Protein AF-A0A2V6LER0-F1 (afdb_monomer_lite)

Radius of gyration: 17.85 Å; chains: 1; bounding box: 33×56×35 Å

Foldseek 3Di:
DDLVVVLVCLVVDEAPPKQKDKDADDDKDWDKDDDPLQPPDIDIAIDRQKIKIWTAHNVGHIDIDIDGDPSRVSVVQSSCVVVVHHRLNRDDPVSVVVCVVVVVVSVVVVVVVVVVVVVVVVVVVD

Structure (mmCIF, N/CA/C/O backbone):
data_AF-A0A2V6LER0-F1
#
_entry.id   AF-A0A2V6LER0-F1
#
loop_
_atom_site.group_PDB
_atom_site.id
_atom_site.type_symbol
_atom_site.label_atom_id
_atom_site.label_alt_id
_atom_site.label_comp_id
_atom_site.label_asym_id
_atom_site.label_entity_id
_atom_site.label_seq_id
_atom_site.pdbx_PDB_ins_code
_atom_site.Cartn_x
_atom_site.Cartn_y
_atom_site.Cartn_z
_atom_site.occ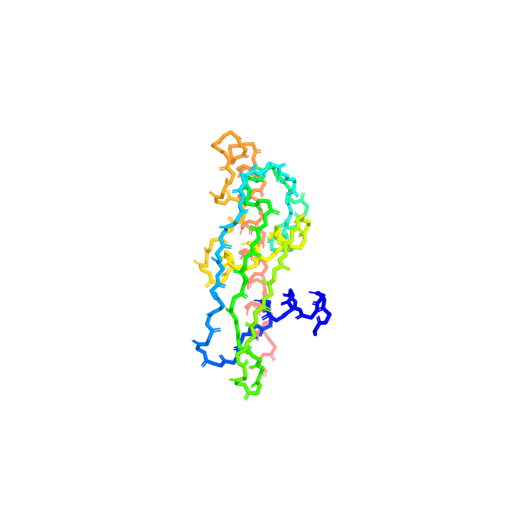upancy
_atom_site.B_iso_or_equiv
_atom_site.auth_seq_id
_atom_site.auth_comp_id
_atom_site.auth_asym_id
_atom_site.auth_atom_id
_atom_site.pdbx_PDB_model_num
ATOM 1 N N . MET A 1 1 ? -6.890 -7.241 20.096 1.00 52.53 1 MET A N 1
ATOM 2 C CA . MET A 1 1 ? -6.056 -7.889 19.063 1.00 52.53 1 MET A CA 1
ATOM 3 C C . MET A 1 1 ? -4.749 -7.115 18.935 1.00 52.53 1 MET A C 1
ATOM 5 O O . MET A 1 1 ? -4.824 -5.898 18.804 1.00 52.53 1 MET A O 1
ATOM 9 N N . PRO A 1 2 ? -3.575 -7.758 19.035 1.00 58.75 2 PRO A N 1
ATOM 10 C CA . PRO A 1 2 ? -2.290 -7.122 18.735 1.00 58.75 2 PRO A CA 1
ATOM 11 C C . PRO A 1 2 ? -2.207 -6.697 17.259 1.00 58.75 2 PRO A C 1
ATOM 13 O O . PRO A 1 2 ? -2.800 -7.349 16.401 1.00 58.75 2 PRO A O 1
ATOM 16 N N . GLN A 1 3 ? -1.468 -5.628 16.957 1.00 58.44 3 GLN A N 1
ATOM 17 C CA . GLN A 1 3 ? -1.351 -5.070 15.599 1.00 58.44 3 GLN A CA 1
ATOM 18 C C . GLN A 1 3 ? -0.755 -6.076 14.593 1.00 58.44 3 GLN A C 1
ATOM 20 O O . GLN A 1 3 ? -1.212 -6.155 13.456 1.00 58.44 3 GLN A O 1
ATOM 25 N N . ASP A 1 4 ? 0.178 -6.919 15.041 1.00 59.00 4 ASP A N 1
ATOM 26 C CA . ASP A 1 4 ? 0.822 -7.954 14.218 1.00 59.00 4 ASP A CA 1
ATOM 27 C C . ASP A 1 4 ? -0.157 -9.049 13.766 1.00 59.00 4 ASP A C 1
ATOM 29 O O . ASP A 1 4 ? -0.044 -9.595 12.669 1.00 59.00 4 ASP A O 1
ATOM 33 N N . VAL A 1 5 ? -1.156 -9.350 14.603 1.00 57.28 5 VAL A N 1
ATOM 34 C CA . VAL A 1 5 ? -2.199 -10.341 14.296 1.00 57.28 5 VAL A CA 1
ATOM 35 C C . VAL A 1 5 ? -3.127 -9.814 13.205 1.00 57.28 5 VAL A C 1
ATOM 37 O O . VAL A 1 5 ? -3.572 -10.583 12.360 1.00 57.28 5 VAL A O 1
ATOM 40 N N . LEU A 1 6 ? -3.379 -8.501 13.174 1.00 65.75 6 LEU A N 1
ATOM 41 C CA . LEU A 1 6 ? -4.215 -7.890 12.145 1.00 65.75 6 LEU A CA 1
ATOM 42 C C . LEU A 1 6 ? -3.566 -8.022 10.765 1.00 65.75 6 LEU A C 1
ATOM 44 O O . LEU A 1 6 ? -4.206 -8.535 9.857 1.00 65.75 6 LEU A O 1
ATOM 48 N N . ILE A 1 7 ? -2.301 -7.616 10.621 1.00 69.19 7 ILE A N 1
ATOM 49 C CA . ILE A 1 7 ? -1.572 -7.717 9.344 1.00 69.19 7 ILE A CA 1
ATOM 50 C C . ILE A 1 7 ? -1.490 -9.168 8.875 1.00 69.19 7 ILE A C 1
ATOM 52 O O . ILE A 1 7 ? -1.731 -9.458 7.706 1.00 69.19 7 ILE A O 1
ATOM 56 N N . ARG A 1 8 ? -1.238 -10.096 9.802 1.00 63.34 8 ARG A N 1
ATOM 57 C CA . ARG A 1 8 ? -1.236 -11.520 9.486 1.00 63.34 8 ARG A CA 1
ATOM 58 C C . ARG A 1 8 ? -2.595 -12.016 8.985 1.00 63.34 8 ARG A C 1
ATOM 60 O O . ARG A 1 8 ? -2.619 -12.774 8.027 1.00 63.34 8 ARG A O 1
ATOM 67 N N . ASN A 1 9 ? -3.709 -11.548 9.546 1.00 67.75 9 ASN A N 1
ATOM 68 C CA . ASN A 1 9 ? -5.046 -11.907 9.059 1.00 67.75 9 ASN A CA 1
ATOM 69 C C . ASN A 1 9 ? -5.328 -11.375 7.644 1.00 67.75 9 ASN A C 1
ATOM 71 O O . ASN A 1 9 ? -6.031 -12.033 6.884 1.00 67.75 9 ASN A O 1
ATOM 75 N N . PHE A 1 10 ? -4.768 -10.225 7.252 1.00 70.12 10 PHE A N 1
ATOM 76 C CA . PHE A 1 10 ? -4.872 -9.787 5.856 1.00 70.12 10 PHE A CA 1
ATOM 77 C C . PHE A 1 10 ? -4.110 -10.716 4.892 1.00 70.12 10 PHE A C 1
ATOM 79 O O . PHE A 1 10 ? -4.540 -10.870 3.752 1.00 70.12 10 PHE A O 1
ATOM 86 N N . HIS A 1 11 ? -3.026 -11.357 5.344 1.00 65.00 11 HIS A N 1
ATOM 87 C CA . HIS A 1 11 ? -2.247 -12.305 4.542 1.00 65.00 11 HIS A CA 1
ATOM 88 C C . HIS A 1 11 ? -2.849 -13.719 4.521 1.00 65.00 11 HIS A C 1
ATOM 90 O O . HIS A 1 11 ? -2.985 -14.326 3.462 1.00 65.00 11 HIS A O 1
ATOM 96 N N . ASP A 1 12 ? -3.220 -14.233 5.696 1.00 67.56 12 ASP A N 1
ATOM 97 C CA . ASP A 1 12 ? -3.742 -15.592 5.892 1.00 67.56 12 ASP A CA 1
ATOM 98 C C . ASP A 1 12 ? -5.245 -15.694 5.534 1.00 67.56 12 ASP A C 1
ATOM 100 O O . ASP A 1 12 ? -5.780 -16.794 5.381 1.00 67.56 12 ASP A O 1
ATOM 104 N N . GLY A 1 13 ? -5.915 -14.551 5.343 1.00 63.66 13 GLY A N 1
ATOM 105 C CA . GLY A 1 13 ? -7.312 -14.441 4.932 1.00 63.66 13 GLY A CA 1
ATOM 106 C C . GLY A 1 13 ? -8.296 -14.272 6.095 1.00 63.66 13 GLY A C 1
ATOM 107 O O . GLY A 1 13 ? -8.049 -14.645 7.240 1.00 63.66 13 GLY A O 1
ATOM 108 N N . PHE A 1 14 ? -9.456 -13.701 5.773 1.00 68.44 14 PHE A N 1
ATOM 109 C CA . PHE A 1 14 ? -10.607 -13.564 6.669 1.00 68.44 14 PHE A CA 1
ATOM 110 C C . PHE A 1 14 ? -11.557 -14.766 6.511 1.00 68.44 14 PHE A C 1
ATOM 112 O O . PHE A 1 14 ? -11.479 -15.463 5.489 1.00 68.44 14 PHE A O 1
ATOM 119 N N . PRO A 1 15 ? -12.453 -15.050 7.481 1.00 69.44 15 PRO A N 1
ATOM 120 C CA . PRO A 1 15 ? -13.434 -16.122 7.323 1.00 69.44 15 PRO A CA 1
ATOM 121 C C . PRO A 1 15 ? -14.215 -15.963 6.012 1.00 69.44 15 PRO A C 1
ATOM 123 O O . PRO A 1 15 ? -14.453 -14.851 5.542 1.00 69.44 15 PRO A O 1
ATOM 126 N N . ALA A 1 16 ? -14.553 -17.097 5.391 1.00 59.44 16 ALA A N 1
ATOM 127 C CA . ALA A 1 16 ? -14.954 -17.176 3.988 1.00 59.44 16 ALA A CA 1
ATOM 128 C C . ALA A 1 16 ? -15.968 -16.088 3.579 1.00 59.44 16 ALA A C 1
ATOM 130 O O . ALA A 1 16 ? -17.147 -16.156 3.922 1.00 59.44 16 ALA A O 1
ATOM 131 N N . GLY A 1 17 ? -15.488 -15.110 2.804 1.00 62.72 17 GLY A N 1
ATOM 132 C CA . GLY A 1 17 ? -16.302 -14.065 2.183 1.00 62.72 17 GLY A CA 1
ATOM 133 C C . GLY A 1 17 ? -16.316 -12.695 2.873 1.00 62.72 17 GLY A C 1
ATOM 134 O O . GLY A 1 17 ? -16.932 -11.789 2.317 1.00 62.72 17 GLY A O 1
ATOM 135 N N . SER A 1 18 ? -15.651 -12.490 4.017 1.00 75.56 18 SER A N 1
ATOM 136 C CA . SER A 1 18 ? -15.591 -11.166 4.662 1.00 75.56 18 SER A CA 1
ATOM 137 C C . SER A 1 18 ? -14.329 -10.384 4.278 1.00 75.56 18 SER A C 1
ATOM 139 O O . SER A 1 18 ? -13.273 -10.517 4.884 1.00 75.56 18 SER A O 1
ATOM 141 N N . ILE A 1 19 ? -14.425 -9.530 3.256 1.00 81.25 19 ILE A N 1
ATOM 142 C CA . ILE A 1 19 ? -13.357 -8.566 2.942 1.00 81.25 19 ILE A CA 1
ATOM 143 C C . ILE A 1 19 ? -13.473 -7.389 3.928 1.00 81.25 19 ILE A C 1
ATOM 145 O O . ILE A 1 19 ? -14.569 -6.846 4.082 1.00 81.25 19 ILE A O 1
ATOM 149 N N . PRO A 1 20 ? -12.386 -6.982 4.606 1.00 87.56 20 PRO A N 1
ATOM 150 C CA . PRO A 1 20 ? -12.402 -5.842 5.512 1.00 87.56 20 PRO A CA 1
ATOM 151 C C . PRO A 1 20 ? -12.646 -4.540 4.745 1.00 87.56 20 PRO A C 1
ATOM 153 O O . PRO A 1 20 ? -12.046 -4.294 3.700 1.00 87.56 20 PRO A O 1
ATOM 156 N N . GLU A 1 21 ? -13.479 -3.667 5.300 1.00 91.75 21 GLU A N 1
ATOM 157 C CA . GLU A 1 21 ? -13.643 -2.308 4.796 1.00 91.75 21 GLU A CA 1
ATOM 158 C C . GLU A 1 21 ? -12.531 -1.419 5.352 1.00 91.75 21 GLU A C 1
ATOM 160 O O . GLU A 1 21 ? -12.322 -1.370 6.567 1.00 91.75 21 GLU A O 1
ATOM 165 N N 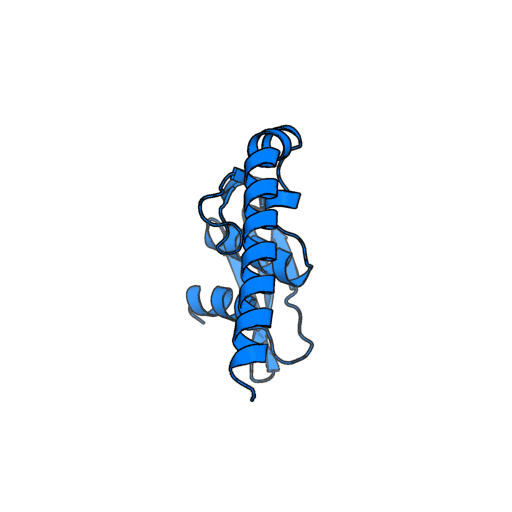. VAL A 1 22 ? -11.849 -0.677 4.479 1.00 94.94 22 VAL A N 1
ATOM 166 C CA . VAL A 1 22 ? -10.820 0.294 4.867 1.00 94.94 22 VAL A CA 1
ATOM 167 C C . VAL A 1 22 ? -11.227 1.682 4.389 1.00 94.94 22 VAL A C 1
ATOM 169 O O . VAL A 1 22 ? -11.340 1.946 3.194 1.00 94.94 22 VAL A O 1
ATOM 172 N N . GLU A 1 23 ? -11.430 2.591 5.336 1.00 96.69 23 GLU A N 1
ATOM 173 C CA . GLU A 1 23 ? -11.728 3.996 5.084 1.00 96.69 23 GLU A CA 1
ATOM 174 C C . GLU A 1 23 ? -10.483 4.850 5.352 1.00 96.69 23 GLU A C 1
ATOM 176 O O . GLU A 1 23 ? -9.919 4.811 6.444 1.00 96.69 23 GLU A O 1
ATOM 181 N N . LEU A 1 24 ? -10.053 5.639 4.364 1.00 96.25 24 LEU A N 1
ATOM 182 C CA . LEU A 1 24 ? -8.914 6.548 4.512 1.00 96.25 24 LEU A CA 1
ATOM 183 C C . LEU A 1 24 ? -9.304 7.781 5.336 1.00 96.25 24 LEU A C 1
ATOM 185 O O . LEU A 1 24 ? -10.384 8.350 5.160 1.00 96.25 24 LEU A O 1
ATOM 189 N N . ARG A 1 25 ? -8.407 8.219 6.220 1.00 93.19 25 ARG A N 1
ATOM 190 C CA . ARG A 1 25 ? -8.594 9.384 7.090 1.00 93.19 25 ARG A CA 1
ATOM 191 C C . ARG A 1 25 ? -7.354 10.282 7.047 1.00 93.19 25 ARG A C 1
ATOM 193 O O . ARG A 1 25 ? -6.222 9.795 7.075 1.00 93.19 25 ARG A O 1
ATOM 200 N N . GLY A 1 26 ? -7.579 11.595 7.039 1.00 90.94 26 GLY A N 1
ATOM 201 C CA . GLY A 1 26 ? -6.514 12.601 6.990 1.00 90.94 26 GLY A CA 1
ATOM 202 C C . GLY A 1 26 ? -5.965 12.848 5.583 1.00 90.94 26 GLY A C 1
ATOM 203 O O . GLY A 1 26 ? -6.603 12.511 4.586 1.00 90.94 26 GLY A O 1
ATOM 204 N N . GLU A 1 27 ? -4.794 13.479 5.521 1.00 94.69 27 GLU A N 1
ATOM 205 C CA . GLU A 1 27 ? -4.072 13.737 4.272 1.00 94.69 27 GLU A CA 1
ATOM 206 C C . GLU A 1 27 ? -3.312 12.491 3.798 1.00 94.69 27 GLU A C 1
ATOM 208 O O . GLU A 1 27 ? -3.242 11.468 4.489 1.00 94.69 27 GLU A O 1
ATOM 213 N N . THR A 1 28 ? -2.737 12.572 2.600 1.00 96.12 28 THR A N 1
ATOM 214 C CA . THR A 1 28 ? -1.813 11.557 2.105 1.00 96.12 28 THR A CA 1
ATOM 215 C C . THR A 1 28 ? -0.373 11.863 2.507 1.00 96.12 28 THR A C 1
ATOM 217 O O . THR A 1 28 ? 0.011 13.003 2.764 1.00 96.12 28 THR A O 1
ATOM 220 N N . GLU A 1 29 ? 0.445 10.820 2.579 1.00 95.38 29 GLU A N 1
ATOM 221 C CA . GLU A 1 29 ? 1.884 10.907 2.778 1.00 95.38 29 GLU A CA 1
ATOM 222 C C . GLU A 1 29 ? 2.627 9.937 1.853 1.00 95.38 29 GLU A C 1
ATOM 224 O O . GLU A 1 29 ? 2.203 8.802 1.596 1.00 95.38 29 GLU A O 1
ATOM 229 N N . VAL A 1 30 ? 3.781 10.387 1.369 1.00 96.19 30 VAL A N 1
ATOM 230 C CA . VAL A 1 30 ? 4.707 9.560 0.595 1.00 96.19 30 VAL A CA 1
ATOM 231 C C . VAL A 1 30 ? 5.641 8.837 1.557 1.00 96.19 30 VAL A C 1
ATOM 233 O O . VAL A 1 30 ? 6.205 9.446 2.463 1.00 96.19 30 VAL A O 1
ATOM 236 N N . GLY A 1 31 ? 5.820 7.537 1.348 1.00 95.06 31 GLY A N 1
ATOM 237 C CA . GLY A 1 31 ? 6.743 6.728 2.134 1.00 95.06 31 GLY A CA 1
ATOM 238 C C . GLY A 1 31 ? 7.229 5.512 1.362 1.00 95.06 31 GLY A C 1
ATOM 239 O O . GLY A 1 31 ? 6.598 5.082 0.396 1.00 95.06 31 GLY A O 1
ATOM 240 N N . VAL A 1 32 ? 8.361 4.964 1.799 1.00 94.88 32 VAL A N 1
ATOM 241 C CA . VAL A 1 32 ? 8.995 3.812 1.154 1.00 94.88 32 VAL A CA 1
ATOM 242 C C . VAL A 1 32 ? 8.234 2.535 1.502 1.00 94.88 32 VAL A C 1
ATOM 244 O O . VAL A 1 32 ? 8.033 2.220 2.674 1.00 94.88 32 VAL A O 1
ATOM 247 N N . GLU A 1 33 ? 7.866 1.767 0.482 1.00 95.06 33 GLU A N 1
ATOM 248 C CA . GLU A 1 33 ? 7.318 0.418 0.615 1.00 95.06 33 GLU A CA 1
ATOM 249 C C . GLU A 1 33 ? 8.219 -0.607 -0.068 1.00 95.06 33 GLU A C 1
ATOM 251 O O . GLU A 1 33 ? 8.920 -0.309 -1.037 1.00 95.06 33 GLU A O 1
ATOM 256 N N . GLY A 1 34 ? 8.166 -1.833 0.441 1.00 93.19 34 GLY A N 1
ATOM 257 C CA . GLY A 1 34 ? 8.647 -3.040 -0.218 1.00 93.19 34 GLY A CA 1
ATOM 258 C C . GLY A 1 34 ? 7.600 -4.140 -0.063 1.00 93.19 34 GLY A C 1
ATOM 259 O O . GLY A 1 34 ? 6.622 -3.975 0.663 1.00 93.19 34 GLY A O 1
ATOM 260 N N . CYS A 1 35 ? 7.790 -5.262 -0.747 1.00 93.06 35 CYS A N 1
ATOM 261 C CA . CYS A 1 35 ? 6.863 -6.387 -0.686 1.00 93.06 35 CYS A CA 1
ATOM 262 C C . CYS A 1 35 ? 7.634 -7.703 -0.774 1.00 93.06 35 CYS A C 1
ATOM 264 O O . CYS A 1 35 ? 8.553 -7.823 -1.584 1.00 93.06 35 CYS A O 1
ATOM 266 N N . LEU A 1 36 ? 7.241 -8.712 0.008 1.00 89.69 36 LEU A N 1
ATOM 267 C CA . LEU A 1 36 ? 7.874 -10.036 -0.042 1.00 89.69 36 LEU A CA 1
ATOM 268 C C . LEU A 1 36 ? 7.683 -10.726 -1.404 1.00 89.69 36 LEU A C 1
ATOM 270 O O . LEU A 1 36 ? 8.549 -11.488 -1.827 1.00 89.69 36 LEU A O 1
ATOM 274 N N . SER A 1 37 ? 6.617 -10.396 -2.139 1.00 87.44 37 SER A N 1
ATOM 275 C CA . SER A 1 37 ? 6.403 -10.851 -3.522 1.00 87.44 37 SER A CA 1
ATOM 276 C C . SER A 1 37 ? 7.398 -10.244 -4.523 1.00 87.44 37 SER A C 1
ATOM 278 O O . SER A 1 37 ? 7.544 -10.749 -5.635 1.00 87.44 37 SER A O 1
ATOM 280 N N . PHE A 1 38 ? 8.090 -9.167 -4.141 1.00 90.44 38 PHE A N 1
ATOM 281 C CA . PHE A 1 38 ? 9.060 -8.437 -4.955 1.00 90.44 38 PHE A CA 1
ATOM 282 C C . PHE A 1 38 ? 10.361 -8.244 -4.170 1.00 90.44 38 PHE A C 1
ATOM 284 O O . PHE A 1 38 ? 10.678 -7.122 -3.761 1.00 90.44 38 PHE A O 1
ATOM 291 N N . PRO A 1 39 ? 11.119 -9.330 -3.935 1.00 87.75 39 PRO A N 1
ATOM 292 C CA . PRO A 1 39 ? 12.295 -9.279 -3.086 1.00 87.75 39 PRO A CA 1
ATOM 293 C C . PRO A 1 39 ? 13.263 -8.198 -3.564 1.00 87.75 39 PRO A C 1
ATOM 295 O O . PRO A 1 39 ? 13.508 -8.039 -4.762 1.00 87.75 39 PRO A O 1
ATOM 298 N N . GLU A 1 40 ? 13.794 -7.452 -2.593 1.00 88.75 40 GLU A N 1
ATOM 299 C CA . GLU A 1 40 ? 14.761 -6.367 -2.770 1.00 88.75 40 GLU A CA 1
ATOM 300 C C . GLU A 1 40 ? 14.274 -5.151 -3.591 1.00 88.75 40 GLU A C 1
ATOM 302 O O . GLU A 1 40 ? 15.072 -4.245 -3.859 1.00 88.75 40 GLU A O 1
ATOM 307 N N . ILE A 1 41 ? 13.011 -5.108 -4.026 1.00 91.31 41 ILE A N 1
ATOM 308 C CA . ILE A 1 41 ? 12.423 -3.955 -4.717 1.00 91.31 41 ILE A CA 1
ATOM 309 C C . ILE A 1 41 ? 11.703 -3.086 -3.694 1.00 91.31 41 ILE A C 1
ATOM 311 O O . ILE A 1 41 ? 10.826 -3.554 -2.971 1.00 91.31 41 ILE A O 1
ATOM 315 N N . THR A 1 42 ? 12.048 -1.803 -3.681 1.00 94.06 42 THR A N 1
ATOM 316 C CA . THR A 1 42 ? 11.376 -0.786 -2.877 1.00 94.06 42 THR A CA 1
ATOM 317 C C . THR A 1 42 ? 10.998 0.417 -3.732 1.00 94.06 42 THR A C 1
ATOM 319 O O . THR A 1 42 ? 11.519 0.598 -4.838 1.00 94.06 42 THR A O 1
ATOM 322 N N . GLY A 1 43 ? 10.095 1.253 -3.229 1.00 93.44 43 GLY A N 1
ATOM 323 C CA . GLY A 1 43 ? 9.886 2.586 -3.782 1.00 93.44 43 GLY A CA 1
ATOM 324 C C . GLY A 1 43 ? 8.874 3.423 -3.023 1.00 93.44 43 GLY A C 1
ATOM 325 O O . GLY A 1 43 ? 8.196 2.938 -2.122 1.00 93.44 43 GLY A O 1
ATOM 326 N N . ASP A 1 44 ? 8.809 4.692 -3.411 1.00 95.06 44 ASP A N 1
ATOM 327 C CA . ASP A 1 44 ? 7.964 5.701 -2.785 1.00 95.06 44 ASP A CA 1
ATOM 328 C C . ASP A 1 44 ? 6.509 5.567 -3.237 1.00 95.06 44 ASP A C 1
ATOM 330 O O . ASP A 1 44 ? 6.201 5.689 -4.428 1.00 95.06 44 ASP A O 1
ATOM 334 N N . ILE A 1 45 ? 5.620 5.329 -2.274 1.00 96.75 45 ILE A N 1
ATOM 335 C CA . ILE A 1 45 ? 4.184 5.145 -2.478 1.00 96.75 45 ILE A CA 1
ATOM 336 C C . ILE A 1 45 ? 3.415 6.158 -1.637 1.00 96.75 45 ILE A C 1
ATOM 338 O O . ILE A 1 45 ? 3.663 6.320 -0.438 1.00 96.75 45 ILE A O 1
ATOM 342 N N . GLU A 1 46 ? 2.450 6.816 -2.269 1.00 96.38 46 GLU A N 1
ATOM 343 C CA . GLU A 1 46 ? 1.500 7.689 -1.591 1.00 96.38 46 GLU A CA 1
ATOM 344 C C . GLU A 1 46 ? 0.380 6.864 -0.934 1.00 96.38 46 GLU A C 1
ATOM 346 O O . GLU A 1 46 ? -0.238 6.009 -1.574 1.00 96.38 46 GLU A O 1
ATOM 351 N N . ARG A 1 47 ? 0.128 7.115 0.355 1.00 97.12 47 ARG A N 1
ATOM 352 C CA . ARG A 1 47 ? -0.893 6.445 1.182 1.00 97.12 47 ARG A CA 1
ATOM 353 C C . ARG A 1 47 ? -1.622 7.458 2.051 1.00 97.12 47 ARG A C 1
ATOM 355 O O . ARG A 1 47 ? -1.074 8.517 2.321 1.00 97.12 47 ARG A O 1
ATOM 362 N N . GLY A 1 48 ? -2.816 7.128 2.539 1.00 96.88 48 GLY A N 1
ATOM 363 C CA . GLY A 1 48 ? -3.447 7.911 3.606 1.00 96.88 48 GLY A CA 1
ATOM 364 C C . GLY A 1 48 ? -2.651 7.792 4.909 1.00 96.88 48 GLY A C 1
ATOM 365 O O . GLY A 1 48 ? -2.195 6.697 5.244 1.00 96.88 48 GLY A O 1
ATOM 366 N N . GLN A 1 49 ? -2.503 8.892 5.650 1.00 96.69 49 GLN A N 1
ATOM 367 C CA . GLN A 1 49 ? -1.782 8.922 6.935 1.00 96.69 49 GLN A CA 1
ATOM 368 C C . GLN A 1 49 ? -2.436 8.049 8.017 1.00 96.69 49 GLN A C 1
ATOM 370 O O . GLN A 1 49 ? -1.768 7.559 8.934 1.00 96.69 49 GLN A O 1
ATOM 375 N N . SER A 1 50 ? -3.754 7.864 7.928 1.00 97.12 50 SER A N 1
ATOM 376 C CA . SER A 1 50 ? -4.521 7.032 8.848 1.00 97.12 50 SER A CA 1
ATOM 377 C C . SER A 1 50 ? -5.662 6.312 8.143 1.00 97.12 50 SER A C 1
ATOM 379 O O . SER A 1 50 ? -6.107 6.711 7.064 1.00 97.12 50 SER A O 1
ATOM 381 N N . VAL A 1 51 ? -6.124 5.226 8.754 1.00 97.19 51 VAL A N 1
ATOM 382 C CA . VAL A 1 51 ? -7.238 4.423 8.259 1.00 97.19 51 VAL A CA 1
ATOM 383 C C . VAL A 1 51 ? -8.161 4.012 9.388 1.00 97.19 51 VAL A C 1
ATOM 385 O O . VAL A 1 51 ? -7.731 3.798 10.523 1.00 97.19 51 VAL A O 1
ATOM 388 N N . LEU A 1 52 ? -9.429 3.849 9.035 1.00 96.44 52 LEU A N 1
ATOM 389 C CA . LEU A 1 52 ? -10.421 3.181 9.846 1.00 96.44 52 LEU A CA 1
ATOM 390 C C . LEU A 1 52 ? -10.801 1.857 9.187 1.00 96.44 52 LEU A C 1
ATOM 392 O O . LEU A 1 52 ? -11.329 1.842 8.078 1.00 96.44 52 LEU A O 1
ATOM 396 N N . VAL A 1 53 ? -10.534 0.752 9.876 1.00 94.31 53 VAL A N 1
ATOM 397 C CA . VAL A 1 53 ? -10.818 -0.604 9.400 1.00 94.31 53 VAL A CA 1
ATOM 398 C C . VAL A 1 53 ? -12.056 -1.142 10.096 1.00 94.31 53 VAL A C 1
ATOM 400 O O . VAL A 1 53 ? -12.141 -1.076 11.323 1.00 94.31 53 VAL A O 1
ATOM 403 N N . ARG A 1 54 ? -12.982 -1.721 9.332 1.00 92.56 54 ARG A N 1
ATOM 404 C CA . ARG A 1 54 ? -14.081 -2.548 9.844 1.00 92.56 54 ARG A CA 1
ATOM 405 C C . ARG A 1 54 ? -13.935 -3.954 9.286 1.00 92.56 54 ARG A C 1
ATOM 407 O O . ARG A 1 54 ? -13.845 -4.135 8.076 1.00 92.56 54 ARG A O 1
ATOM 414 N N . ALA A 1 55 ? -13.880 -4.942 10.167 1.00 88.88 55 ALA A N 1
ATOM 415 C CA . ALA A 1 55 ? -13.625 -6.325 9.790 1.00 88.88 55 ALA A CA 1
ATOM 416 C C . ALA A 1 55 ? -14.321 -7.293 10.749 1.00 88.88 55 ALA A C 1
ATOM 418 O O . ALA A 1 55 ? -14.929 -6.882 11.740 1.00 88.88 55 ALA A O 1
ATOM 419 N N . GLN A 1 56 ? -14.222 -8.582 10.438 1.00 85.88 56 GLN A N 1
ATOM 420 C CA . GLN A 1 56 ? -14.822 -9.660 11.207 1.00 85.88 56 GLN A CA 1
ATOM 421 C C . GLN A 1 56 ? -13.729 -10.553 11.807 1.00 85.88 56 GLN A C 1
ATOM 423 O O . GLN A 1 56 ? -12.726 -10.832 11.146 1.00 85.88 56 GLN A O 1
ATOM 428 N N . THR A 1 57 ? -13.886 -10.985 13.059 1.00 81.62 57 THR A N 1
ATOM 429 C CA . THR A 1 57 ? -13.027 -12.022 13.653 1.00 81.62 57 THR A CA 1
ATOM 430 C C . THR A 1 57 ? -13.306 -13.380 13.010 1.00 81.62 57 THR A C 1
ATOM 432 O O . THR A 1 57 ? -14.310 -13.545 12.317 1.00 81.62 57 THR A O 1
ATOM 435 N N . LEU A 1 58 ? -12.451 -14.376 13.265 1.00 79.94 58 LEU A N 1
ATOM 436 C CA . LEU A 1 58 ? -12.656 -15.750 12.785 1.00 79.94 58 LEU A CA 1
ATOM 437 C C . LEU A 1 58 ? -13.988 -16.344 13.274 1.00 79.94 58 LEU A C 1
ATOM 439 O O . LEU A 1 58 ? -14.605 -17.149 12.582 1.00 79.94 58 LEU A O 1
ATOM 443 N N . GLU A 1 59 ? -14.442 -15.911 14.447 1.00 82.50 59 GLU A N 1
ATOM 444 C CA . GLU A 1 59 ? -15.691 -16.323 15.089 1.00 82.50 59 GLU A CA 1
ATOM 445 C C . GLU A 1 59 ? -16.923 -15.597 14.529 1.00 82.50 59 GLU A C 1
ATOM 447 O O . GLU A 1 59 ? -18.050 -15.910 14.910 1.00 82.50 59 GLU A O 1
ATOM 452 N N . GLY A 1 60 ? -16.736 -14.641 13.617 1.00 83.56 60 GLY A N 1
ATOM 453 C CA . GLY A 1 60 ? -17.830 -13.905 13.000 1.00 83.56 60 GLY A CA 1
ATOM 454 C C . GLY A 1 60 ? -18.178 -12.578 13.686 1.00 83.56 60 GLY A C 1
ATOM 455 O O . GLY A 1 60 ? -19.140 -11.919 13.283 1.00 83.56 60 GLY A O 1
ATOM 456 N N . GLU A 1 61 ? -17.424 -12.150 14.697 1.00 86.06 61 GLU A N 1
ATOM 457 C CA . GLU A 1 61 ? -17.723 -10.921 15.435 1.00 86.06 61 GLU A CA 1
ATOM 458 C C . GLU A 1 61 ? -17.184 -9.686 14.708 1.00 86.06 61 GLU A C 1
ATOM 460 O O . GLU A 1 61 ? -16.036 -9.657 14.270 1.00 86.06 61 GLU A O 1
ATOM 465 N N . MET A 1 62 ? -18.004 -8.640 14.585 1.00 88.56 62 MET A N 1
ATOM 466 C CA . MET A 1 62 ? -17.578 -7.387 13.958 1.00 88.56 62 MET A CA 1
ATOM 467 C C . MET A 1 62 ? -16.704 -6.574 14.908 1.00 88.56 62 MET A C 1
ATOM 469 O O . MET A 1 62 ? -17.043 -6.384 16.077 1.00 88.56 62 MET A O 1
ATOM 473 N N . PHE A 1 63 ? -15.615 -6.024 14.385 1.00 88.25 63 PHE A N 1
ATOM 474 C CA . PHE A 1 63 ? -14.748 -5.115 15.119 1.00 88.25 63 PHE A CA 1
ATOM 475 C C . PHE A 1 63 ? -14.273 -3.954 14.242 1.00 88.25 63 PHE A C 1
ATOM 477 O O . PHE A 1 63 ? -14.331 -3.993 13.010 1.00 88.25 63 PHE A O 1
ATOM 484 N N . GLN A 1 64 ? -13.794 -2.905 14.909 1.00 92.88 64 GLN A N 1
ATOM 485 C CA . GLN A 1 64 ? -13.330 -1.675 14.285 1.00 92.88 64 GLN A CA 1
ATOM 486 C C . GLN A 1 64 ? -11.980 -1.252 14.875 1.00 92.88 64 GLN A C 1
ATOM 488 O O . GLN A 1 64 ? -11.778 -1.350 16.086 1.00 92.88 64 GLN A O 1
ATOM 493 N N . ILE A 1 65 ? -11.057 -0.796 14.024 1.00 92.00 65 ILE A N 1
ATOM 494 C CA . ILE A 1 65 ? -9.715 -0.346 14.424 1.00 92.00 65 ILE A CA 1
ATOM 495 C C . ILE A 1 65 ? -9.367 0.952 13.699 1.00 92.00 65 ILE A C 1
ATOM 497 O O . ILE A 1 65 ? -9.498 1.041 12.481 1.00 92.00 65 ILE A O 1
ATOM 501 N N . GLU A 1 66 ? -8.865 1.931 14.448 1.00 95.50 66 GLU A N 1
ATOM 502 C CA . GLU A 1 66 ? -8.169 3.096 13.903 1.00 95.50 66 GLU A CA 1
ATOM 503 C C . GLU A 1 66 ? -6.661 2.849 13.932 1.00 95.50 66 GLU A C 1
ATOM 505 O O . GLU A 1 66 ? -6.109 2.398 14.939 1.00 95.50 66 GLU A O 1
ATOM 510 N N . ALA A 1 67 ? -5.993 3.136 12.820 1.00 94.94 67 ALA A N 1
ATOM 511 C CA . ALA A 1 67 ? -4.550 3.001 12.688 1.00 94.94 67 ALA A CA 1
ATOM 512 C C . ALA A 1 67 ? -3.955 4.228 11.998 1.00 94.94 67 ALA A C 1
ATOM 514 O O . ALA A 1 67 ? -4.586 4.839 11.137 1.00 94.94 67 ALA A O 1
ATOM 515 N N . SER A 1 68 ? -2.711 4.554 12.339 1.00 95.44 68 SER A N 1
ATOM 516 C CA . SER A 1 68 ? -1.932 5.633 11.728 1.00 95.44 68 SER A CA 1
ATOM 517 C C . SER A 1 68 ? -0.476 5.210 11.515 1.00 95.44 68 SER A C 1
ATOM 519 O O . SER A 1 68 ? -0.041 4.156 11.996 1.00 95.44 68 SER A O 1
ATOM 521 N N . GLY A 1 69 ? 0.272 6.009 10.751 1.00 93.81 69 GLY A N 1
ATOM 522 C CA . GLY A 1 69 ? 1.694 5.782 10.487 1.00 93.81 69 GLY A CA 1
ATOM 523 C C . GLY A 1 69 ? 1.962 4.437 9.805 1.00 93.81 69 GLY A C 1
ATOM 524 O O . GLY A 1 69 ? 1.247 4.031 8.887 1.00 93.81 69 GLY A O 1
ATOM 525 N N . LEU A 1 70 ? 2.988 3.714 10.269 1.00 93.25 70 LEU A N 1
ATOM 526 C CA . LEU A 1 70 ? 3.436 2.477 9.619 1.00 93.25 70 LEU A CA 1
ATOM 527 C C . LEU A 1 70 ? 2.347 1.393 9.569 1.00 93.25 70 LEU A C 1
ATOM 529 O O . LEU A 1 70 ? 2.241 0.687 8.567 1.00 93.25 70 LEU A O 1
ATOM 533 N N . LEU A 1 71 ? 1.506 1.287 10.604 1.00 93.81 71 LEU A N 1
ATOM 534 C CA . LEU A 1 71 ? 0.412 0.315 10.616 1.00 93.81 71 LEU A CA 1
ATOM 535 C C . LEU A 1 71 ? -0.658 0.659 9.574 1.00 93.81 71 LEU A C 1
ATOM 537 O O . LEU A 1 71 ? -1.110 -0.228 8.854 1.00 93.81 71 LEU A O 1
ATOM 541 N N . ALA A 1 72 ? -1.040 1.934 9.454 1.00 95.69 72 ALA A N 1
ATOM 542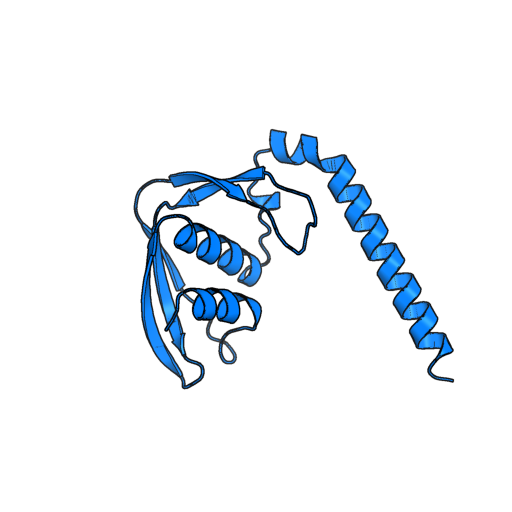 C CA . ALA A 1 72 ? -1.994 2.360 8.429 1.00 95.69 72 ALA A CA 1
ATOM 543 C C . ALA A 1 72 ? -1.470 2.076 7.019 1.00 95.69 72 ALA A C 1
ATOM 545 O O . ALA A 1 72 ? -2.230 1.636 6.156 1.00 95.69 72 ALA A O 1
ATOM 546 N N . ARG A 1 73 ? -0.171 2.294 6.789 1.00 96.19 73 ARG A N 1
ATOM 547 C CA . ARG A 1 73 ? 0.496 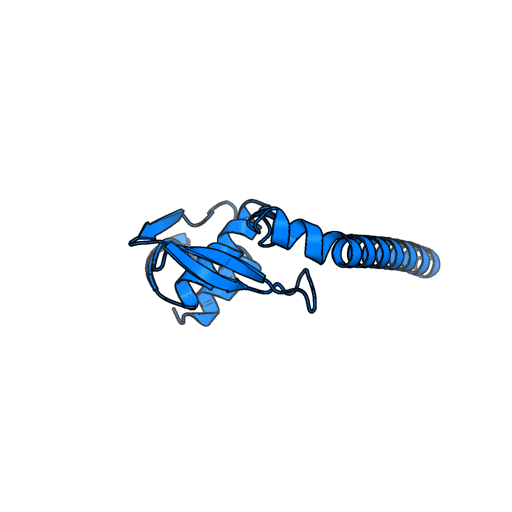1.964 5.525 1.00 96.19 73 ARG A CA 1
ATOM 548 C C . ARG A 1 73 ? 0.468 0.464 5.240 1.00 96.19 73 ARG A C 1
ATOM 550 O O . ARG A 1 73 ? 0.080 0.074 4.143 1.00 96.19 73 ARG A O 1
ATOM 557 N N . ALA A 1 74 ? 0.821 -0.363 6.223 1.00 95.12 74 ALA A N 1
ATOM 558 C CA . ALA A 1 74 ? 0.797 -1.817 6.086 1.00 95.12 74 ALA A CA 1
ATOM 559 C C . ALA A 1 74 ? -0.621 -2.344 5.804 1.00 95.12 74 ALA A C 1
ATOM 561 O O . ALA A 1 74 ? -0.806 -3.127 4.882 1.00 95.12 74 ALA A O 1
ATOM 562 N N . ILE A 1 75 ? -1.644 -1.849 6.509 1.00 94.81 75 ILE A N 1
ATOM 563 C CA . I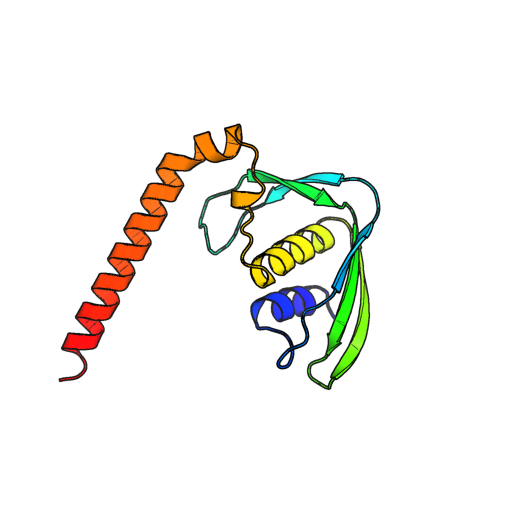LE A 1 75 ? -3.047 -2.218 6.251 1.00 94.81 75 ILE A CA 1
ATOM 564 C C . ILE A 1 75 ? -3.455 -1.867 4.818 1.00 94.81 75 ILE A C 1
ATOM 566 O O . ILE A 1 75 ? -4.063 -2.687 4.141 1.00 94.81 75 ILE A O 1
ATOM 570 N N . GLN A 1 76 ? -3.122 -0.666 4.338 1.00 96.31 76 GLN A N 1
ATOM 571 C CA . GLN A 1 76 ? -3.423 -0.267 2.959 1.00 96.31 76 GLN A CA 1
ATOM 572 C C . GLN A 1 76 ? -2.685 -1.139 1.933 1.00 96.31 76 GLN A C 1
ATOM 574 O O . GLN A 1 76 ? -3.249 -1.446 0.886 1.00 96.31 76 GLN A O 1
ATOM 579 N N . HIS A 1 77 ? -1.446 -1.546 2.227 1.00 95.56 77 HIS A N 1
ATOM 580 C CA . HIS A 1 77 ? -0.672 -2.460 1.387 1.00 95.56 77 HIS A CA 1
ATOM 581 C C . HIS A 1 77 ? -1.328 -3.840 1.292 1.00 95.56 77 HIS A C 1
ATOM 583 O O . HIS A 1 77 ? -1.525 -4.352 0.195 1.00 95.56 77 HIS A O 1
ATOM 589 N N . GLU A 1 78 ? -1.713 -4.432 2.419 1.00 93.25 78 GLU A N 1
ATOM 590 C CA . GLU A 1 78 ? -2.344 -5.751 2.400 1.00 93.25 78 GLU A CA 1
ATOM 591 C C . GLU A 1 78 ? -3.780 -5.704 1.859 1.00 93.25 78 GLU A C 1
ATOM 593 O O . GLU A 1 78 ? -4.216 -6.606 1.147 1.00 93.25 78 GLU A O 1
ATOM 598 N N . HIS A 1 79 ? -4.510 -4.615 2.110 1.00 93.06 79 HIS A N 1
ATOM 599 C CA . HIS A 1 79 ? -5.815 -4.389 1.495 1.00 93.06 79 HIS A CA 1
ATOM 600 C C . HIS A 1 79 ? -5.720 -4.334 -0.038 1.00 93.06 79 HIS A C 1
ATOM 602 O O . HIS A 1 79 ? -6.616 -4.829 -0.722 1.00 93.06 79 HIS A O 1
ATOM 608 N N . ASP A 1 80 ? -4.652 -3.763 -0.601 1.00 94.94 80 ASP A N 1
ATOM 609 C CA . ASP A 1 80 ? -4.423 -3.796 -2.048 1.00 94.94 80 ASP A CA 1
ATOM 610 C C . ASP A 1 80 ? -4.268 -5.228 -2.574 1.00 94.94 80 ASP A C 1
ATOM 612 O O . ASP A 1 80 ? -4.880 -5.558 -3.593 1.00 94.94 80 ASP A O 1
ATOM 616 N N . HIS A 1 81 ? -3.536 -6.094 -1.862 1.00 91.94 81 HIS A N 1
ATOM 617 C CA . HIS A 1 81 ? -3.383 -7.504 -2.247 1.00 91.94 81 HIS A CA 1
ATOM 618 C C . HIS A 1 81 ? -4.725 -8.233 -2.308 1.00 91.94 81 HIS A C 1
ATOM 620 O O . HIS A 1 81 ? -4.965 -8.973 -3.263 1.00 91.94 81 HIS A O 1
ATOM 626 N N . LEU A 1 82 ? -5.639 -7.961 -1.367 1.00 90.06 82 LEU A N 1
ATOM 627 C CA . LEU A 1 82 ? -7.005 -8.510 -1.393 1.00 90.06 82 LEU A CA 1
ATOM 628 C C . LEU A 1 82 ? -7.796 -8.100 -2.647 1.00 90.06 82 LEU A C 1
ATOM 630 O O . LEU A 1 82 ? -8.741 -8.785 -3.035 1.00 90.06 82 LEU A O 1
ATOM 634 N N . HIS A 1 83 ? -7.395 -7.008 -3.297 1.00 90.00 83 HIS A N 1
ATOM 635 C CA . HIS A 1 83 ? -7.998 -6.488 -4.524 1.00 90.00 83 HIS A CA 1
ATOM 636 C C . HIS A 1 83 ? -7.130 -6.731 -5.769 1.00 90.00 83 HIS A C 1
ATOM 638 O O . HIS A 1 83 ? -7.438 -6.214 -6.844 1.00 90.00 83 HIS A O 1
ATOM 644 N N . GLY A 1 84 ? -6.047 -7.507 -5.649 1.00 91.44 84 GLY A N 1
ATOM 645 C CA . GLY A 1 84 ? -5.119 -7.786 -6.747 1.00 91.44 84 GLY A CA 1
ATOM 646 C C . GLY A 1 84 ? -4.312 -6.570 -7.218 1.00 91.44 84 GLY A C 1
ATOM 647 O O . GLY A 1 84 ? -3.816 -6.570 -8.343 1.00 91.44 84 GLY A O 1
ATOM 648 N N . ILE A 1 85 ? -4.196 -5.535 -6.385 1.00 94.94 85 ILE A N 1
ATOM 649 C CA . ILE A 1 85 ? -3.385 -4.342 -6.639 1.00 94.94 85 ILE A CA 1
ATOM 650 C C . ILE A 1 85 ? -2.032 -4.544 -5.953 1.00 94.94 85 ILE A C 1
ATOM 652 O O . ILE A 1 85 ? -1.967 -4.935 -4.792 1.00 94.94 85 ILE A O 1
ATOM 656 N N . LEU A 1 86 ? -0.932 -4.265 -6.649 1.00 94.31 86 LEU A N 1
ATOM 657 C CA . LEU A 1 86 ? 0.415 -4.378 -6.090 1.00 94.31 86 LEU A CA 1
ATOM 658 C C . LEU A 1 86 ? 0.989 -2.981 -5.845 1.00 94.31 86 LEU A C 1
ATOM 660 O O . LEU A 1 86 ? 0.657 -2.022 -6.541 1.00 94.31 86 LEU A O 1
ATOM 664 N N . PHE A 1 87 ? 1.922 -2.838 -4.899 1.00 94.56 87 PHE A N 1
ATOM 665 C CA . PHE A 1 87 ? 2.522 -1.521 -4.627 1.00 94.56 87 PHE A CA 1
ATOM 666 C C . PHE A 1 87 ? 3.222 -0.927 -5.867 1.00 94.56 87 PHE A C 1
ATOM 668 O O . PHE A 1 87 ? 3.183 0.282 -6.090 1.00 94.56 87 PHE A O 1
ATOM 675 N N . ILE A 1 88 ? 3.781 -1.776 -6.741 1.00 93.75 88 ILE A N 1
ATOM 676 C CA . ILE A 1 88 ? 4.365 -1.347 -8.020 1.00 93.75 88 ILE A CA 1
ATOM 677 C C . ILE A 1 88 ? 3.338 -0.716 -8.966 1.00 93.75 88 ILE A C 1
ATOM 679 O O . ILE A 1 88 ? 3.719 0.102 -9.801 1.00 93.75 88 ILE A O 1
ATOM 683 N N . ASP A 1 89 ? 2.048 -1.031 -8.827 1.00 93.62 89 ASP A N 1
ATOM 684 C CA . ASP A 1 89 ? 0.970 -0.426 -9.613 1.00 93.62 89 ASP A CA 1
ATOM 685 C C . ASP A 1 89 ? 0.660 0.997 -9.142 1.00 93.62 89 ASP A C 1
ATOM 687 O O . ASP A 1 89 ? 0.243 1.831 -9.950 1.00 93.62 89 ASP A O 1
ATOM 691 N N . ARG A 1 90 ? 0.944 1.306 -7.872 1.00 94.44 90 ARG A N 1
ATOM 692 C CA . ARG A 1 90 ? 0.793 2.644 -7.281 1.00 94.44 90 ARG A CA 1
ATOM 693 C C . ARG A 1 90 ? 2.002 3.554 -7.483 1.00 94.44 90 ARG A C 1
ATOM 695 O O . ARG A 1 90 ? 1.900 4.755 -7.256 1.00 94.44 90 ARG A O 1
ATOM 702 N N . MET A 1 91 ? 3.130 3.017 -7.945 1.00 93.56 91 MET A N 1
ATOM 703 C CA . MET A 1 91 ? 4.306 3.824 -8.269 1.00 93.56 91 MET A CA 1
ATOM 704 C C . MET A 1 91 ? 4.022 4.838 -9.382 1.00 93.56 91 MET A C 1
ATOM 706 O O . MET A 1 91 ? 3.297 4.559 -10.346 1.00 93.56 91 MET A O 1
ATOM 710 N N . SER A 1 92 ? 4.699 5.986 -9.299 1.00 91.06 92 SER A N 1
ATOM 711 C CA . SER A 1 92 ? 4.736 6.965 -10.386 1.00 91.06 92 SER A CA 1
ATOM 712 C C . SER A 1 92 ? 5.289 6.348 -11.677 1.00 91.06 92 SER A C 1
ATOM 714 O O . SER A 1 92 ? 6.068 5.389 -11.657 1.00 91.06 92 SER A O 1
ATOM 716 N N . SER A 1 93 ? 4.937 6.927 -12.827 1.00 90.00 93 SER A N 1
ATOM 717 C CA . SER A 1 93 ? 5.435 6.466 -14.131 1.00 90.00 93 SER A CA 1
ATOM 718 C C . SER A 1 93 ? 6.967 6.439 -14.200 1.00 90.00 93 SER A C 1
ATOM 720 O O . SER A 1 93 ? 7.542 5.519 -14.780 1.00 90.00 93 SER A O 1
ATOM 722 N N . ALA A 1 94 ? 7.632 7.409 -13.562 1.00 89.25 94 ALA A N 1
ATOM 723 C CA . ALA A 1 94 ? 9.089 7.456 -13.467 1.00 89.25 94 ALA A CA 1
ATOM 724 C C . ALA A 1 94 ? 9.649 6.304 -12.612 1.00 89.25 94 ALA A C 1
ATOM 726 O O . ALA A 1 94 ? 10.591 5.633 -13.036 1.00 89.25 94 ALA A O 1
ATOM 727 N N . GLY A 1 95 ? 9.032 6.017 -11.458 1.00 87.75 95 GLY A N 1
ATOM 728 C CA . GLY A 1 95 ? 9.420 4.895 -10.594 1.00 87.75 95 GLY A CA 1
ATOM 729 C C . GLY A 1 95 ? 9.263 3.539 -11.289 1.00 87.75 95 GLY A C 1
ATOM 730 O O . GLY A 1 95 ? 10.184 2.720 -11.290 1.00 87.75 95 GLY A O 1
ATOM 731 N N . LYS A 1 96 ? 8.141 3.335 -11.991 1.00 88.75 96 LYS A N 1
ATOM 732 C CA . LYS A 1 96 ? 7.904 2.129 -12.806 1.00 88.75 96 LYS A CA 1
ATOM 733 C C . LYS A 1 96 ? 8.951 1.964 -13.906 1.00 88.75 96 LYS A C 1
ATOM 735 O O . LYS A 1 96 ? 9.461 0.861 -14.114 1.00 88.75 96 LYS A O 1
ATOM 740 N N . ALA A 1 97 ? 9.292 3.047 -14.608 1.00 89.69 97 ALA A N 1
ATOM 741 C CA . ALA A 1 97 ? 10.296 3.014 -15.668 1.00 89.69 97 ALA A CA 1
ATOM 742 C C . ALA A 1 97 ? 11.673 2.589 -15.132 1.00 89.69 97 ALA A C 1
ATOM 744 O O . ALA A 1 97 ? 12.305 1.704 -15.719 1.00 89.69 97 ALA A O 1
ATOM 745 N N . ALA A 1 98 ? 12.084 3.142 -13.985 1.00 89.44 98 ALA A N 1
ATOM 746 C CA . ALA A 1 98 ? 13.349 2.816 -13.329 1.00 89.44 98 ALA A CA 1
ATOM 747 C C . ALA A 1 98 ? 13.454 1.332 -12.928 1.00 89.44 98 ALA A C 1
ATOM 749 O O . ALA A 1 98 ? 14.526 0.736 -13.026 1.00 89.44 98 ALA A O 1
ATOM 750 N N . LEU A 1 99 ? 12.339 0.707 -12.539 1.00 90.25 99 LEU A N 1
ATOM 751 C CA . LEU A 1 99 ? 12.299 -0.690 -12.088 1.00 90.25 99 LEU A CA 1
ATOM 752 C C . LEU A 1 99 ? 11.966 -1.702 -13.191 1.00 90.25 99 LEU A C 1
ATOM 754 O O . LEU A 1 99 ? 12.039 -2.913 -12.968 1.00 90.25 99 LEU A O 1
ATOM 758 N N . SER A 1 100 ? 11.638 -1.236 -14.396 1.00 88.38 100 SER A N 1
ATOM 759 C CA . SER A 1 100 ? 11.122 -2.075 -15.483 1.00 88.38 100 SER A CA 1
ATOM 760 C C . SER A 1 100 ? 12.037 -3.247 -15.865 1.00 88.38 100 SER A C 1
ATOM 762 O O . SER A 1 100 ? 11.547 -4.349 -16.119 1.00 88.38 100 SER A O 1
ATOM 764 N N . SER A 1 101 ? 13.362 -3.057 -15.886 1.00 90.50 101 SER A N 1
ATOM 765 C CA . SER A 1 101 ? 14.311 -4.132 -16.218 1.00 90.50 101 SER A CA 1
ATOM 766 C C . SER A 1 101 ? 14.366 -5.201 -15.123 1.00 90.50 101 SER A C 1
ATOM 768 O O . SER A 1 101 ? 14.367 -6.398 -15.422 1.00 90.50 101 SER A O 1
ATOM 770 N N . ARG A 1 102 ? 14.340 -4.777 -13.855 1.00 89.25 102 ARG A N 1
ATOM 771 C CA . ARG A 1 102 ? 14.389 -5.656 -12.686 1.00 89.25 102 ARG A CA 1
ATOM 772 C C . ARG A 1 102 ? 13.104 -6.461 -12.543 1.00 89.25 102 ARG A C 1
ATOM 774 O O . ARG A 1 102 ? 13.178 -7.670 -12.347 1.00 89.25 102 ARG A O 1
ATOM 781 N N . LEU A 1 103 ? 11.947 -5.828 -12.747 1.00 88.44 103 LEU A N 1
ATOM 782 C CA . LEU A 1 103 ? 10.646 -6.504 -12.762 1.00 88.44 103 LEU A CA 1
ATOM 783 C C . LEU A 1 103 ? 10.568 -7.559 -13.873 1.00 88.44 103 LEU A C 1
ATOM 785 O O . LEU A 1 103 ? 10.167 -8.693 -13.619 1.00 88.44 103 LEU A O 1
ATOM 789 N N . LYS A 1 104 ? 11.027 -7.232 -15.090 1.00 89.81 104 LYS A N 1
ATOM 790 C CA . LYS A 1 104 ? 11.104 -8.202 -16.199 1.00 89.81 104 LYS A CA 1
ATOM 791 C C . LYS A 1 104 ? 12.016 -9.385 -15.871 1.00 89.81 104 LYS A C 1
ATOM 793 O O . LYS A 1 104 ? 11.703 -10.518 -16.243 1.00 89.81 104 LYS A O 1
ATOM 798 N N . ARG A 1 105 ? 13.142 -9.138 -15.191 1.00 90.06 105 ARG A N 1
ATOM 799 C CA . ARG A 1 105 ? 14.055 -10.198 -14.743 1.00 90.06 105 ARG A CA 1
ATOM 800 C C . ARG A 1 105 ? 13.370 -11.118 -13.734 1.00 90.06 105 ARG A C 1
ATOM 802 O O . ARG A 1 105 ? 13.348 -12.323 -13.969 1.00 90.06 105 ARG A O 1
ATOM 809 N N . LEU A 1 106 ? 12.745 -10.546 -12.705 1.00 88.38 106 LEU A N 1
ATOM 810 C CA . LEU A 1 106 ? 12.035 -11.296 -11.669 1.00 88.38 106 LEU A CA 1
ATOM 811 C C . LEU A 1 106 ? 10.925 -12.172 -12.273 1.00 88.38 106 LEU A C 1
ATOM 813 O O . LEU A 1 106 ? 10.885 -13.372 -12.035 1.00 88.38 106 LEU A O 1
ATOM 817 N N . GLN A 1 107 ? 10.103 -11.618 -13.173 1.00 87.81 107 GLN A N 1
ATOM 818 C CA . GLN A 1 107 ? 9.070 -12.386 -13.884 1.00 87.81 107 GLN A CA 1
ATOM 819 C C . GLN A 1 107 ? 9.641 -13.576 -14.672 1.00 87.81 107 GLN A C 1
ATOM 821 O O . GLN A 1 107 ? 9.034 -14.648 -14.724 1.00 87.81 107 GLN A O 1
ATOM 826 N N . LYS A 1 108 ? 10.801 -13.402 -15.316 1.00 89.50 108 LYS A N 1
ATOM 827 C CA . LYS A 1 108 ? 11.468 -14.475 -16.067 1.00 89.50 108 LYS A CA 1
ATOM 828 C C . LYS A 1 108 ? 12.004 -15.563 -15.137 1.00 89.50 108 LYS A C 1
ATOM 830 O O . LYS A 1 108 ? 11.936 -16.737 -15.496 1.00 89.50 108 LYS A O 1
ATOM 835 N N . GLU A 1 109 ? 12.542 -15.183 -13.984 1.00 89.19 109 GLU A N 1
ATOM 836 C CA . GLU A 1 109 ? 13.044 -16.102 -12.958 1.00 89.19 109 GLU A CA 1
ATOM 837 C C . GLU A 1 109 ? 11.903 -16.918 -12.348 1.00 89.19 109 GLU A C 1
ATOM 839 O O . GLU A 1 109 ? 11.984 -18.144 -12.358 1.00 89.19 109 GLU A O 1
ATOM 844 N N . THR A 1 110 ? 10.791 -16.284 -11.964 1.00 87.25 110 THR A N 1
ATOM 845 C CA . THR A 1 110 ? 9.593 -16.988 -11.478 1.00 87.25 110 THR A CA 1
ATOM 846 C C . THR A 1 110 ? 9.075 -17.985 -12.516 1.00 87.25 110 THR A C 1
ATOM 848 O O . THR A 1 110 ? 8.886 -19.154 -12.200 1.00 87.25 110 THR A O 1
ATOM 851 N N . LYS A 1 111 ? 8.940 -17.584 -13.791 1.00 84.44 111 LYS A N 1
ATOM 852 C CA . LYS A 1 111 ? 8.515 -18.496 -14.875 1.00 84.44 111 LYS A CA 1
ATOM 853 C C . LYS A 1 111 ? 9.485 -19.655 -15.116 1.00 84.44 111 LYS A C 1
ATOM 855 O O . LYS A 1 111 ? 9.080 -20.708 -15.595 1.00 84.44 111 LYS A O 1
ATOM 860 N N . ARG A 1 112 ? 10.780 -19.475 -14.850 1.00 81.50 112 ARG A N 1
ATOM 861 C CA . ARG A 1 112 ? 11.767 -20.565 -14.916 1.00 81.50 112 ARG A CA 1
ATOM 862 C C . ARG A 1 112 ? 11.623 -21.510 -13.728 1.00 81.50 112 ARG A C 1
ATOM 864 O O . ARG A 1 112 ? 11.610 -22.712 -13.950 1.00 81.50 112 ARG A O 1
ATOM 871 N N . GLY A 1 113 ? 11.470 -20.972 -12.520 1.00 75.62 113 GLY A N 1
ATOM 872 C CA . GLY A 1 113 ? 11.255 -21.757 -11.304 1.00 75.62 113 GLY A CA 1
ATOM 873 C C . GLY A 1 113 ? 9.983 -22.602 -11.364 1.00 75.62 113 GLY A C 1
ATOM 874 O O . GLY A 1 113 ? 10.033 -23.778 -11.032 1.00 75.62 113 GLY A O 1
ATOM 875 N N . VAL A 1 114 ? 8.879 -22.043 -11.876 1.00 74.12 114 VAL A N 1
ATOM 876 C CA . VAL A 1 114 ? 7.621 -22.784 -12.087 1.00 74.12 114 VAL A CA 1
ATOM 877 C C . VAL A 1 114 ? 7.826 -23.961 -13.044 1.00 74.12 114 VAL A C 1
ATOM 879 O O . VAL A 1 114 ? 7.442 -25.075 -12.711 1.00 74.12 114 VAL A O 1
ATOM 882 N N . ARG A 1 115 ? 8.509 -23.747 -14.180 1.00 65.12 115 ARG A N 1
ATOM 883 C CA . ARG A 1 115 ? 8.801 -24.827 -15.142 1.00 65.12 115 ARG A CA 1
ATOM 884 C C . ARG A 1 115 ? 9.668 -25.933 -14.542 1.00 65.12 115 ARG A C 1
ATOM 886 O O . ARG A 1 115 ? 9.369 -27.101 -14.737 1.00 65.12 115 ARG A O 1
ATOM 893 N N . HIS A 1 116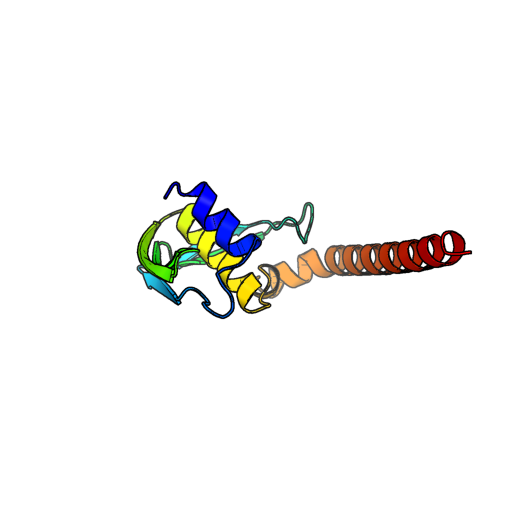 ? 10.696 -25.575 -13.772 1.00 62.97 116 HIS A N 1
ATOM 894 C CA . HIS A 1 116 ? 11.516 -26.571 -13.083 1.00 62.97 116 HIS A CA 1
ATOM 895 C C . HIS A 1 116 ? 10.744 -27.318 -11.989 1.00 62.97 116 HIS A C 1
ATOM 897 O O . HIS A 1 116 ? 10.976 -28.505 -11.795 1.00 62.97 116 HIS A O 1
ATOM 903 N N . HIS A 1 117 ? 9.815 -26.661 -11.289 1.00 67.25 117 HIS A N 1
ATOM 904 C CA . HIS A 1 117 ? 8.949 -27.340 -10.327 1.00 67.25 117 HIS A CA 1
ATOM 905 C C . HIS A 1 117 ? 8.023 -28.348 -11.024 1.00 67.25 117 HIS A C 1
ATOM 907 O O . HIS A 1 117 ? 7.933 -29.483 -10.574 1.00 67.25 117 HIS A O 1
ATOM 913 N N . GLU A 1 118 ? 7.403 -27.984 -12.152 1.00 64.38 118 GLU A N 1
ATOM 914 C CA . GLU A 1 118 ? 6.583 -28.908 -12.955 1.00 64.38 118 GLU A CA 1
ATOM 915 C C . GLU A 1 118 ? 7.388 -30.111 -13.476 1.00 64.38 118 GLU A C 1
ATOM 917 O O . GLU A 1 118 ? 6.921 -31.245 -13.371 1.00 64.38 118 GLU A O 1
ATOM 922 N N . GLU A 1 119 ? 8.608 -29.890 -13.979 1.00 66.75 119 GLU A N 1
ATOM 923 C CA . GLU A 1 119 ? 9.508 -30.960 -14.441 1.00 66.75 119 GLU A CA 1
ATOM 924 C C . GLU A 1 119 ? 9.849 -31.939 -13.302 1.00 66.75 119 GLU A C 1
ATOM 926 O O . GLU A 1 119 ? 9.633 -33.143 -13.440 1.00 66.75 119 GLU A O 1
ATOM 931 N N . VAL A 1 120 ? 10.279 -31.435 -12.140 1.00 68.75 120 VAL A N 1
ATOM 932 C CA . VAL A 1 120 ? 10.639 -32.268 -10.974 1.00 68.75 120 VAL A CA 1
ATOM 933 C C . VAL A 1 120 ? 9.431 -33.030 -10.412 1.00 68.75 120 VAL A C 1
ATOM 935 O O . VAL A 1 120 ? 9.549 -34.198 -10.033 1.00 68.75 120 VAL A O 1
ATOM 938 N N . VAL A 1 121 ? 8.250 -32.407 -10.374 1.00 69.50 121 VAL A N 1
ATOM 939 C CA . VAL A 1 121 ? 7.012 -33.069 -9.923 1.00 69.50 121 VAL A CA 1
ATOM 940 C C . VAL A 1 121 ? 6.611 -34.188 -10.892 1.00 69.50 121 VAL A C 1
ATOM 942 O O . VAL A 1 121 ? 6.162 -35.246 -10.446 1.00 69.50 121 VAL A O 1
ATOM 945 N N . SER A 1 122 ? 6.832 -34.005 -12.198 1.00 62.94 122 SER A N 1
ATOM 946 C CA . SER A 1 122 ? 6.564 -35.039 -13.205 1.00 62.94 122 SER A CA 1
ATOM 947 C C . SER A 1 122 ? 7.504 -36.247 -13.096 1.00 62.94 122 SER A C 1
ATOM 949 O O . SER A 1 122 ? 7.053 -37.376 -13.274 1.00 62.94 122 SER A O 1
ATOM 951 N N . GLU A 1 123 ? 8.772 -36.036 -12.727 1.00 65.19 123 GLU A N 1
ATOM 952 C CA . GLU A 1 123 ? 9.757 -37.111 -12.532 1.00 65.19 123 GLU A CA 1
ATOM 953 C C . GLU A 1 123 ? 9.550 -37.890 -11.224 1.00 65.19 123 GLU A C 1
ATOM 955 O O . GLU A 1 123 ? 9.885 -39.068 -11.155 1.00 65.19 123 GLU A O 1
ATOM 960 N N . THR A 1 124 ? 8.976 -37.259 -10.194 1.00 61.53 124 THR A N 1
ATOM 961 C CA . THR A 1 124 ? 8.786 -37.876 -8.863 1.00 61.53 124 THR A CA 1
ATOM 962 C C . THR A 1 124 ? 7.441 -38.617 -8.722 1.00 61.53 124 THR A C 1
ATOM 964 O O . THR A 1 124 ? 7.219 -39.303 -7.729 1.00 61.53 124 THR A O 1
ATOM 967 N N . THR A 1 125 ? 6.528 -38.487 -9.694 1.00 57.19 125 THR A N 1
ATOM 968 C CA . THR A 1 125 ? 5.189 -39.126 -9.667 1.00 57.19 125 THR A CA 1
ATOM 969 C C . THR A 1 125 ? 5.145 -40.474 -10.423 1.00 57.19 125 THR A C 1
ATOM 971 O O . THR A 1 125 ? 4.073 -41.056 -10.589 1.00 57.19 125 THR A O 1
ATOM 974 N N . LEU A 1 126 ? 6.296 -40.990 -10.869 1.00 48.84 126 LEU A N 1
ATOM 975 C CA . LEU A 1 126 ? 6.465 -42.336 -11.443 1.00 48.84 126 LEU A CA 1
ATOM 976 C C . LEU A 1 126 ? 7.017 -43.316 -10.401 1.00 48.84 126 LEU A C 1
ATOM 978 O O . LEU A 1 126 ? 6.601 -44.496 -10.451 1.00 48.84 126 LEU A O 1
#

pLDDT: mean 84.8, std 12.72, range [48.84, 97.19]

Secondary structure (DSSP, 8-state):
--HHHHHHHHHH--STT-PPEEEEEEEEEEEEEEETTEEEEEEEEEEEEEEEEEEE-TTS-EEEEEEEHHHHHHHHHHHHHHTT--HHHHS-HHHHHHHHHHHHHHHHHHHHHHHHHHHHHHHHT-

Sequence (126 aa):
MPQDVLIRNFHDGFPAGSIPEVELRGETEVGVEGCLSFPEITGDIERGQSVLVRAQTLEGEMFQIEASGLLARAIQHEHDHLHGILFIDRMSSAGKAALSSRLKRLQKETKRGVRHHEEVVSETTL